Protein AF-A0A9D9Q3L5-F1 (afdb_monomer_lite)

Foldseek 3Di:
DADAPLLLVLLVVQAFPFPPDDDDPVCCVRNNPCNVVSVVVCDVVQQKDKDDQLVQQLPDDLVLLLVLQVVVVHDSDDPSSVSSVCCVPPPPCVSCVVSGTIGMHGDPNNVVSCVQCVVVVCCVVVVVPDDSVLLVVLQVVCVVVVHHDSVVSVVVVVVVVVVVVVVVVVVVD

Radius of gyration: 22.88 Å; chains: 1; bounding box: 65×31×61 Å

Structure (mmCIF, N/CA/C/O backbone):
data_AF-A0A9D9Q3L5-F1
#
_entry.id   AF-A0A9D9Q3L5-F1
#
loop_
_atom_site.group_PDB
_atom_site.id
_atom_site.type_symbol
_atom_site.label_atom_id
_atom_site.label_alt_id
_atom_site.label_comp_id
_atom_site.label_asym_id
_atom_site.label_entity_id
_atom_site.label_seq_id
_atom_site.pdbx_PDB_ins_code
_atom_site.Cartn_x
_atom_site.Cartn_y
_atom_site.Cartn_z
_atom_site.occupancy
_atom_site.B_iso_or_equiv
_atom_site.auth_seq_id
_atom_site.auth_comp_id
_atom_site.auth_asym_id
_atom_site.auth_atom_id
_atom_site.pdbx_PDB_model_num
ATOM 1 N N . MET A 1 1 ? -6.559 -1.670 -19.385 1.00 55.22 1 MET A N 1
ATOM 2 C CA . MET A 1 1 ? -5.290 -0.921 -19.512 1.00 55.22 1 MET A CA 1
ATOM 3 C C . MET A 1 1 ? -4.329 -1.487 -18.488 1.00 55.22 1 MET A C 1
ATOM 5 O O . MET A 1 1 ? -4.738 -1.605 -17.339 1.00 55.22 1 MET A O 1
ATOM 9 N N . ALA A 1 2 ? -3.129 -1.883 -18.910 1.00 76.31 2 ALA A N 1
ATOM 10 C CA . ALA A 1 2 ? -2.064 -2.282 -17.993 1.00 76.31 2 ALA A CA 1
ATOM 11 C C . ALA A 1 2 ? -1.502 -1.041 -17.284 1.00 76.31 2 ALA A C 1
ATOM 13 O O . ALA A 1 2 ? -1.496 0.049 -17.864 1.00 76.31 2 ALA A O 1
ATOM 14 N N . LEU A 1 3 ? -1.073 -1.199 -16.034 1.00 90.12 3 LEU A N 1
ATOM 15 C CA . LEU A 1 3 ? -0.424 -0.128 -15.285 1.00 90.12 3 LEU A CA 1
ATOM 16 C C . LEU A 1 3 ? 0.968 0.182 -15.841 1.00 90.12 3 LEU A C 1
ATOM 18 O O . LEU A 1 3 ? 1.687 -0.719 -16.274 1.00 90.12 3 LEU A O 1
ATOM 22 N N . SER A 1 4 ? 1.360 1.457 -15.789 1.00 90.69 4 SER A N 1
ATOM 23 C CA . SER A 1 4 ? 2.752 1.833 -16.047 1.00 90.69 4 SER A CA 1
ATOM 24 C C . SER A 1 4 ? 3.656 1.359 -14.902 1.00 90.69 4 SER A C 1
ATOM 26 O O . SER A 1 4 ? 3.187 1.147 -13.782 1.00 90.69 4 SER A O 1
ATOM 28 N N . LEU A 1 5 ? 4.966 1.237 -15.141 1.00 90.12 5 LEU A N 1
ATOM 29 C CA . LEU A 1 5 ? 5.927 0.911 -14.074 1.00 90.12 5 LEU A CA 1
ATOM 30 C C . LEU A 1 5 ? 5.847 1.899 -12.912 1.00 90.12 5 LEU A C 1
ATOM 32 O O . LEU A 1 5 ? 5.817 1.497 -11.753 1.00 90.12 5 LEU A O 1
ATOM 36 N N . ARG A 1 6 ? 5.705 3.187 -13.228 1.00 91.62 6 ARG A N 1
ATOM 37 C CA . ARG A 1 6 ? 5.517 4.248 -12.242 1.00 91.62 6 ARG A CA 1
ATOM 38 C C . ARG A 1 6 ? 4.289 4.018 -11.355 1.00 91.62 6 ARG A C 1
ATOM 40 O O . ARG A 1 6 ? 4.351 4.265 -10.154 1.00 91.62 6 ARG A O 1
ATOM 47 N N . ASP A 1 7 ? 3.197 3.512 -11.915 1.00 94.81 7 ASP A N 1
ATOM 48 C CA . ASP A 1 7 ? 1.996 3.189 -11.137 1.00 94.81 7 ASP A CA 1
ATOM 49 C C . ASP A 1 7 ? 2.231 2.027 -10.194 1.00 94.81 7 ASP A C 1
ATOM 51 O O . ASP A 1 7 ? 1.809 2.074 -9.043 1.00 94.81 7 ASP A O 1
ATOM 55 N N . VAL A 1 8 ? 2.935 1.001 -10.664 1.00 94.44 8 VAL A N 1
ATOM 56 C CA . VAL A 1 8 ? 3.268 -0.155 -9.832 1.00 94.44 8 VAL A CA 1
ATOM 57 C C . VAL A 1 8 ? 4.258 0.226 -8.736 1.00 94.44 8 VAL A C 1
ATOM 59 O O . VAL A 1 8 ? 4.140 -0.238 -7.607 1.00 94.44 8 VAL A O 1
ATOM 62 N N . TYR A 1 9 ? 5.169 1.157 -9.013 1.00 93.81 9 TYR A N 1
ATOM 63 C CA . TYR A 1 9 ? 6.032 1.747 -7.998 1.00 93.81 9 TYR A CA 1
ATOM 64 C C . TYR A 1 9 ? 5.247 2.504 -6.927 1.00 93.81 9 TYR A C 1
ATOM 66 O O . TYR A 1 9 ? 5.590 2.420 -5.750 1.00 93.81 9 TYR A O 1
ATOM 74 N N . LEU A 1 10 ? 4.218 3.258 -7.318 1.00 95.44 10 LEU A N 1
ATOM 75 C CA . LEU A 1 10 ? 3.327 3.919 -6.368 1.00 95.44 10 LEU A CA 1
ATOM 76 C C . LEU A 1 10 ? 2.506 2.897 -5.576 1.00 95.44 10 LEU A C 1
ATOM 78 O O . LEU A 1 10 ? 2.352 3.073 -4.369 1.00 95.44 10 LEU A O 1
ATOM 82 N N . LEU A 1 11 ? 2.038 1.822 -6.223 1.00 95.31 11 LEU A N 1
ATOM 83 C CA . LEU A 1 11 ? 1.329 0.727 -5.562 1.00 95.31 11 LEU A CA 1
ATOM 84 C C . LEU A 1 11 ? 2.180 0.069 -4.466 1.00 95.31 11 LEU A C 1
ATOM 86 O O . LEU A 1 11 ? 1.749 -0.024 -3.317 1.00 95.31 11 LEU A O 1
ATOM 90 N N . ASP A 1 12 ? 3.406 -0.332 -4.796 1.00 94.81 12 ASP A N 1
ATOM 91 C CA . ASP A 1 12 ? 4.345 -0.937 -3.844 1.00 94.81 12 ASP A CA 1
ATOM 92 C C . ASP A 1 12 ? 4.720 0.049 -2.721 1.00 94.81 12 ASP A C 1
ATOM 94 O O . ASP A 1 12 ? 4.672 -0.309 -1.545 1.00 94.81 12 ASP A O 1
ATOM 98 N N . LEU A 1 13 ? 4.996 1.320 -3.049 1.00 94.50 13 LEU A N 1
ATOM 99 C CA . LEU A 1 13 ? 5.406 2.324 -2.060 1.00 94.50 13 LEU A CA 1
ATOM 100 C C . LEU A 1 13 ? 4.310 2.655 -1.039 1.00 94.50 13 LEU A C 1
ATOM 102 O O . LEU A 1 13 ? 4.603 2.796 0.154 1.00 94.50 13 LEU A O 1
ATOM 106 N N . PHE A 1 14 ? 3.080 2.871 -1.514 1.00 95.88 14 PHE A N 1
ATOM 107 C CA . PHE A 1 14 ? 1.969 3.290 -0.660 1.00 95.88 14 PHE A CA 1
ATOM 108 C C . PHE A 1 14 ? 1.385 2.127 0.137 1.00 95.88 14 PHE A C 1
ATOM 110 O O . PHE A 1 14 ? 0.778 2.378 1.174 1.00 95.88 14 PHE A O 1
ATOM 117 N N . THR A 1 15 ? 1.606 0.874 -0.266 1.00 95.25 15 THR A N 1
ATOM 118 C CA . THR A 1 15 ? 1.154 -0.297 0.496 1.00 95.25 15 THR A CA 1
ATOM 119 C C . THR A 1 15 ? 1.627 -0.226 1.954 1.00 95.25 15 THR A C 1
ATOM 121 O O . THR A 1 15 ? 2.811 -0.082 2.257 1.00 95.25 15 THR A O 1
ATOM 124 N N . GLY A 1 16 ? 0.676 -0.273 2.891 1.00 94.12 16 GLY A N 1
ATOM 125 C CA . GLY A 1 16 ? 0.934 -0.169 4.328 1.00 94.12 16 GLY A CA 1
ATOM 126 C C . GLY A 1 16 ? 1.245 1.244 4.844 1.00 94.12 16 GLY A C 1
ATOM 127 O O . GLY A 1 16 ? 1.484 1.405 6.046 1.00 94.12 16 GLY A O 1
ATOM 128 N N . ARG A 1 17 ? 1.224 2.274 3.989 1.00 95.56 17 ARG A N 1
ATOM 129 C CA . ARG A 1 17 ? 1.336 3.688 4.383 1.00 95.56 17 ARG A CA 1
ATOM 130 C C . ARG A 1 17 ? -0.018 4.251 4.790 1.00 95.56 17 ARG A C 1
ATOM 132 O O . ARG A 1 17 ? -1.056 3.768 4.355 1.00 95.56 17 ARG A O 1
ATOM 139 N N . THR A 1 18 ? -0.006 5.270 5.636 1.00 94.06 18 THR A N 1
ATOM 140 C CA . THR A 1 18 ? -1.208 5.978 6.087 1.00 94.06 18 THR A CA 1
ATOM 141 C C . THR A 1 18 ? -1.744 6.920 5.007 1.00 94.06 18 THR A C 1
ATOM 143 O O . THR A 1 18 ? -1.023 7.291 4.082 1.00 94.06 18 THR A O 1
ATOM 146 N N . GLY A 1 19 ? -3.020 7.307 5.111 1.00 88.50 19 GLY A N 1
ATOM 147 C CA . GLY A 1 19 ? -3.676 8.195 4.138 1.00 88.50 19 GLY A CA 1
ATOM 148 C C . GLY A 1 19 ? -3.018 9.573 3.971 1.00 88.50 19 GLY A C 1
ATOM 149 O O . GLY A 1 19 ? -3.114 10.166 2.902 1.00 88.50 19 GLY A O 1
ATOM 150 N N . ASP A 1 20 ? -2.321 10.052 5.000 1.00 90.06 20 ASP A N 1
ATOM 151 C CA . ASP A 1 20 ? -1.580 11.318 5.042 1.00 90.06 20 ASP A CA 1
ATOM 152 C C . ASP A 1 20 ? -0.120 11.202 4.566 1.00 90.06 20 ASP A C 1
ATOM 154 O O . ASP A 1 20 ? 0.621 12.188 4.582 1.00 90.06 20 ASP A O 1
ATOM 158 N N . TYR A 1 21 ? 0.314 10.014 4.133 1.00 93.88 21 TYR A N 1
ATOM 159 C CA . TYR A 1 21 ? 1.668 9.807 3.635 1.00 93.88 21 TYR A CA 1
ATOM 160 C C . TYR A 1 21 ? 1.972 10.692 2.418 1.00 93.88 21 TYR A C 1
ATOM 162 O O . TYR A 1 21 ? 1.179 10.809 1.482 1.00 93.88 21 TYR A O 1
ATOM 170 N N . THR A 1 22 ? 3.168 11.280 2.416 1.00 93.75 22 THR A N 1
ATOM 171 C CA . THR A 1 22 ? 3.678 12.117 1.327 1.00 93.75 22 THR A CA 1
ATOM 172 C C . THR A 1 22 ? 5.049 11.635 0.870 1.00 93.75 22 THR A C 1
ATOM 174 O O . THR A 1 22 ? 5.852 11.127 1.655 1.00 93.75 22 THR A O 1
ATOM 177 N N . ILE A 1 23 ? 5.310 11.785 -0.428 1.00 92.62 23 ILE A N 1
ATOM 178 C CA . ILE A 1 23 ? 6.621 11.513 -1.018 1.00 92.62 23 ILE A CA 1
ATOM 179 C C . ILE A 1 23 ? 7.492 12.763 -0.865 1.00 92.62 23 ILE A C 1
ATOM 181 O O . ILE A 1 23 ? 7.047 13.867 -1.175 1.00 92.62 23 ILE A O 1
ATOM 185 N N . TRP A 1 24 ? 8.736 12.577 -0.419 1.00 91.44 24 TRP A N 1
ATOM 186 C CA . TRP A 1 24 ? 9.748 13.635 -0.376 1.00 91.44 24 TRP A CA 1
ATOM 187 C C . TRP A 1 24 ? 10.086 14.143 -1.782 1.00 91.44 24 TRP A C 1
ATOM 189 O O . TRP A 1 24 ? 10.257 13.337 -2.695 1.00 91.44 24 TRP A O 1
ATOM 199 N N . GLU A 1 25 ? 10.269 15.457 -1.935 1.00 90.44 25 GLU A N 1
ATOM 200 C CA . GLU A 1 25 ? 10.535 16.102 -3.235 1.00 90.44 25 GLU A CA 1
ATOM 201 C C . GLU A 1 25 ? 11.735 15.504 -3.980 1.00 90.44 25 GLU A C 1
ATOM 203 O O . GLU A 1 25 ? 11.718 15.397 -5.204 1.00 90.44 25 GLU A O 1
ATOM 208 N N . SER A 1 26 ? 12.742 15.023 -3.243 1.00 88.56 26 SER A N 1
ATOM 209 C CA . SER A 1 26 ? 13.926 14.352 -3.790 1.00 88.56 26 SER A CA 1
ATOM 210 C C . SER A 1 26 ? 13.634 13.063 -4.565 1.00 88.56 26 SER A C 1
ATOM 212 O O . SER A 1 26 ? 14.551 12.523 -5.166 1.00 88.56 26 SER A O 1
ATOM 214 N N . HIS A 1 27 ? 12.404 12.544 -4.518 1.00 87.44 27 HIS A N 1
ATOM 215 C CA . HIS A 1 27 ? 11.985 11.342 -5.242 1.00 87.44 27 HIS A CA 1
ATOM 216 C C . HIS A 1 27 ? 10.935 11.634 -6.331 1.00 87.44 27 HIS A C 1
ATOM 218 O O . HIS A 1 27 ? 10.297 10.711 -6.846 1.00 87.44 27 HIS A O 1
ATOM 224 N N . TYR A 1 28 ? 10.689 12.904 -6.670 1.00 90.38 28 TYR A N 1
ATOM 225 C CA . TYR A 1 28 ? 9.737 13.263 -7.729 1.00 90.38 28 TYR A CA 1
ATOM 226 C C . TYR A 1 28 ? 10.216 12.876 -9.128 1.00 90.38 28 TYR A C 1
ATOM 228 O O . TYR A 1 28 ? 9.387 12.655 -9.999 1.00 90.38 28 TYR A O 1
ATOM 236 N N . ASP A 1 29 ? 11.515 12.736 -9.358 1.00 85.31 29 ASP A N 1
ATOM 237 C CA . ASP A 1 29 ? 12.064 12.164 -10.592 1.00 85.31 29 ASP A CA 1
ATOM 238 C C . ASP A 1 29 ? 11.577 10.723 -10.828 1.00 85.31 29 ASP A C 1
ATOM 240 O O . ASP A 1 29 ? 11.314 10.315 -11.956 1.00 85.31 29 ASP A O 1
ATOM 244 N N . ILE A 1 30 ? 11.396 9.977 -9.740 1.00 83.44 30 ILE A N 1
ATOM 245 C CA . ILE A 1 30 ? 11.013 8.569 -9.742 1.00 83.44 30 ILE A CA 1
ATOM 246 C C . ILE A 1 30 ? 9.491 8.390 -9.758 1.00 83.44 30 ILE A C 1
ATOM 248 O O . ILE A 1 30 ? 8.951 7.544 -10.470 1.00 83.44 30 ILE A O 1
ATOM 252 N N . TYR A 1 31 ? 8.789 9.124 -8.897 1.00 88.56 31 TYR A N 1
ATOM 253 C CA . TYR A 1 31 ? 7.355 8.932 -8.663 1.00 88.56 31 TYR A CA 1
ATOM 254 C C . TYR A 1 31 ? 6.486 9.987 -9.336 1.00 88.56 31 TYR A C 1
ATOM 256 O O . TYR A 1 31 ? 5.263 9.855 -9.279 1.00 88.56 31 TYR A O 1
ATOM 264 N N . GLY A 1 32 ? 7.106 10.982 -9.977 1.00 90.38 32 GLY A N 1
ATOM 265 C CA . GLY A 1 32 ? 6.523 12.175 -10.592 1.00 90.38 32 GLY A CA 1
ATOM 266 C C . GLY A 1 32 ? 5.850 13.131 -9.609 1.00 90.38 32 GLY A C 1
ATOM 267 O O . GLY A 1 32 ? 5.386 12.754 -8.532 1.00 90.38 32 GLY A O 1
ATOM 268 N N . THR A 1 33 ? 5.781 14.399 -10.000 1.00 92.75 33 THR A N 1
ATOM 269 C CA . THR A 1 33 ? 5.180 15.477 -9.200 1.00 92.75 33 THR A CA 1
ATOM 270 C C . THR A 1 33 ? 3.663 15.317 -9.044 1.00 92.75 33 THR A C 1
ATOM 272 O O . THR A 1 33 ? 3.103 15.709 -8.024 1.00 92.75 33 THR A O 1
ATOM 275 N N . ASP A 1 34 ? 3.009 14.663 -10.005 1.00 94.38 34 ASP A N 1
ATOM 276 C CA . ASP A 1 34 ? 1.580 14.322 -10.043 1.00 94.38 34 ASP A CA 1
ATOM 277 C C . ASP A 1 34 ? 1.223 13.045 -9.248 1.00 94.38 34 ASP A C 1
ATOM 279 O O . ASP A 1 34 ? 0.123 12.506 -9.380 1.00 94.38 34 ASP A O 1
ATOM 283 N N . TYR A 1 35 ? 2.117 12.534 -8.386 1.00 94.94 35 TYR A N 1
ATOM 284 C CA . TYR A 1 35 ? 1.890 11.265 -7.675 1.00 94.94 35 TYR A CA 1
ATOM 285 C C . TYR A 1 35 ? 0.573 11.223 -6.890 1.00 94.94 35 TYR A C 1
ATOM 287 O O . TYR A 1 35 ? -0.050 10.168 -6.811 1.00 94.94 35 TYR A O 1
ATOM 295 N N . LYS A 1 36 ? 0.122 12.348 -6.318 1.00 94.88 36 LYS A N 1
ATOM 296 C CA . LYS A 1 36 ? -1.131 12.409 -5.546 1.00 94.88 36 LYS A CA 1
ATOM 297 C C . LYS A 1 36 ? -2.345 12.107 -6.418 1.00 94.88 36 LYS A C 1
ATOM 299 O O . LYS A 1 36 ? -3.193 11.301 -6.043 1.00 94.88 36 LYS A O 1
ATOM 304 N N . GLU A 1 37 ? -2.399 12.720 -7.597 1.00 95.44 37 GLU A N 1
ATOM 305 C CA . GLU A 1 37 ? -3.452 12.493 -8.589 1.00 95.44 37 GLU A CA 1
ATOM 306 C C . GLU A 1 37 ? -3.427 11.038 -9.050 1.00 95.44 37 GLU A C 1
ATOM 308 O O . GLU A 1 37 ? -4.472 10.395 -9.183 1.00 95.44 37 GLU A O 1
ATOM 313 N N . ARG A 1 38 ? -2.222 10.481 -9.210 1.00 95.50 38 ARG A N 1
ATOM 314 C CA . ARG A 1 38 ? -2.055 9.095 -9.630 1.00 95.50 38 ARG A CA 1
ATOM 315 C C . ARG A 1 38 ? -2.449 8.081 -8.558 1.00 95.50 38 ARG A C 1
ATOM 317 O O . ARG A 1 38 ? -3.139 7.117 -8.875 1.00 95.50 38 ARG A O 1
ATOM 324 N N . VAL A 1 39 ? -2.105 8.316 -7.294 1.00 96.12 39 VAL A N 1
ATOM 325 C CA . VAL A 1 39 ? -2.556 7.494 -6.157 1.00 96.12 39 VAL A CA 1
ATOM 326 C C . VAL A 1 39 ? -4.077 7.548 -6.022 1.00 96.12 39 VAL A C 1
ATOM 328 O O . VAL A 1 39 ? -4.712 6.504 -5.870 1.00 96.12 39 VAL A O 1
ATOM 331 N N . GLN A 1 40 ? -4.684 8.731 -6.171 1.00 95.44 40 GLN A N 1
ATOM 332 C CA . GLN A 1 40 ? -6.141 8.859 -6.176 1.00 95.44 40 GLN A CA 1
ATOM 333 C C . GLN A 1 40 ? -6.772 8.094 -7.346 1.00 95.44 40 GLN A C 1
ATOM 335 O O . GLN A 1 40 ? -7.797 7.433 -7.176 1.00 95.44 40 GLN A O 1
ATOM 340 N N . TRP A 1 41 ? -6.155 8.136 -8.530 1.00 96.12 41 TRP A N 1
ATOM 341 C CA . TRP A 1 41 ? -6.601 7.350 -9.677 1.00 96.12 41 TRP A CA 1
ATOM 342 C C . TRP A 1 41 ? -6.522 5.842 -9.396 1.00 96.12 41 TRP A C 1
ATOM 344 O O . TRP A 1 41 ? -7.474 5.125 -9.703 1.00 96.12 41 TRP A O 1
ATOM 354 N N . LEU A 1 42 ? -5.446 5.354 -8.766 1.00 96.56 42 LEU A N 1
ATOM 355 C CA . LEU A 1 42 ? -5.289 3.941 -8.390 1.00 96.56 42 LEU A CA 1
ATOM 356 C C . LEU A 1 42 ? -6.360 3.481 -7.388 1.00 96.56 42 LEU A C 1
ATOM 358 O O . LEU A 1 42 ? -6.913 2.391 -7.547 1.00 96.56 42 LEU A O 1
ATOM 362 N N . LEU A 1 43 ? -6.697 4.329 -6.413 1.00 95.75 43 LEU A N 1
ATOM 363 C CA . LEU A 1 43 ? -7.825 4.143 -5.492 1.00 95.75 43 LEU A CA 1
ATOM 364 C C . LEU A 1 43 ? -9.153 4.039 -6.252 1.00 95.75 43 LEU A C 1
ATOM 366 O O . LEU A 1 43 ? -9.858 3.038 -6.153 1.00 95.75 43 LEU A O 1
ATOM 370 N N . ASN A 1 44 ? -9.464 5.043 -7.074 1.00 96.12 44 ASN A N 1
ATOM 371 C CA . ASN A 1 44 ? -10.733 5.126 -7.803 1.00 96.12 44 ASN A CA 1
ATOM 372 C C . ASN A 1 44 ? -10.918 3.983 -8.816 1.00 96.12 44 ASN A C 1
ATOM 374 O O . ASN A 1 44 ? -12.046 3.623 -9.140 1.00 96.12 44 ASN A O 1
ATOM 378 N N . ASN A 1 45 ? -9.821 3.407 -9.317 1.00 96.38 45 ASN A N 1
ATOM 379 C CA . ASN A 1 45 ? -9.834 2.303 -10.282 1.00 96.38 45 ASN A CA 1
ATOM 380 C C . ASN A 1 45 ? -9.649 0.918 -9.635 1.00 96.38 45 ASN A C 1
ATOM 382 O O . ASN A 1 45 ? -9.427 -0.074 -10.345 1.00 96.38 45 ASN A O 1
ATOM 386 N N . GLY A 1 46 ? -9.746 0.845 -8.304 1.00 96.44 46 GLY A N 1
ATOM 387 C CA . GLY A 1 46 ? -9.783 -0.402 -7.546 1.00 96.44 46 GLY A CA 1
ATOM 388 C C . GLY A 1 46 ? -8.464 -1.167 -7.529 1.00 96.44 46 GLY A C 1
ATOM 389 O O . GLY A 1 46 ? -8.495 -2.387 -7.408 1.00 96.44 46 GLY A O 1
ATOM 390 N N . TYR A 1 47 ? -7.324 -0.491 -7.689 1.00 97.00 47 TYR A N 1
ATOM 391 C CA . TYR A 1 47 ? -6.000 -1.083 -7.450 1.00 97.00 47 TYR A CA 1
ATOM 392 C C . TYR A 1 47 ? -5.577 -0.941 -5.981 1.00 97.00 47 TYR A C 1
ATOM 394 O O . TYR A 1 47 ? -4.879 -1.801 -5.450 1.00 97.00 47 TYR A O 1
ATOM 402 N N . PHE A 1 48 ? -6.060 0.112 -5.317 1.00 94.00 48 PHE A N 1
ATOM 403 C CA . PHE A 1 48 ? -5.949 0.312 -3.876 1.00 94.00 48 PHE A CA 1
ATOM 404 C C . PHE A 1 48 ? -7.309 0.277 -3.189 1.00 94.00 48 PHE A C 1
ATOM 406 O O . PHE A 1 48 ? -8.335 0.621 -3.771 1.00 94.00 48 PHE A O 1
ATOM 413 N N . THR A 1 49 ? -7.275 -0.054 -1.907 1.00 95.94 49 THR A N 1
ATOM 414 C CA . THR A 1 49 ? -8.319 0.253 -0.935 1.00 95.94 49 THR A CA 1
ATOM 415 C C . THR A 1 49 ? -7.669 0.742 0.356 1.00 95.94 49 THR A C 1
ATOM 417 O O . THR A 1 49 ? -6.461 0.597 0.550 1.00 95.94 49 THR A O 1
ATOM 420 N N . PHE A 1 50 ? -8.462 1.314 1.254 1.00 95.38 50 PHE A N 1
ATOM 421 C CA . PHE A 1 50 ? -8.053 1.429 2.646 1.00 95.38 50 PHE A CA 1
ATOM 422 C C . PHE A 1 50 ? -8.414 0.148 3.383 1.00 95.38 50 PHE A C 1
ATOM 424 O O . PHE A 1 50 ? -9.383 -0.538 3.047 1.00 95.38 50 PHE A O 1
ATOM 431 N N . GLU A 1 51 ? -7.618 -0.164 4.391 1.00 94.62 51 GLU A N 1
ATOM 432 C CA 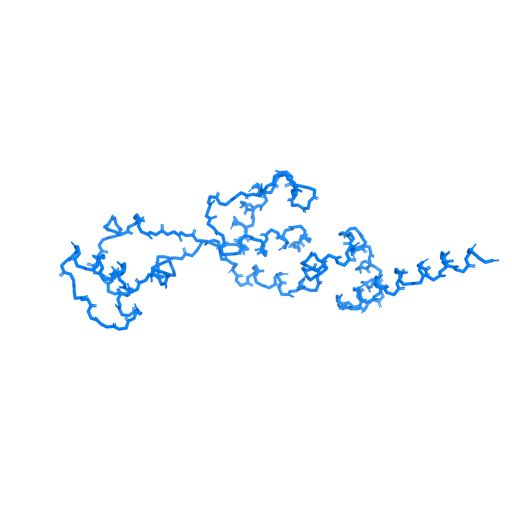. GLU A 1 51 ? -7.970 -1.181 5.368 1.00 94.62 51 GLU A CA 1
ATOM 433 C C . GLU A 1 51 ? -9.281 -0.847 6.080 1.00 94.62 51 GLU A C 1
ATOM 435 O O . GLU A 1 51 ? -9.668 0.315 6.210 1.00 94.62 51 GLU A O 1
ATOM 440 N N . ASN A 1 52 ? -9.949 -1.878 6.581 1.00 94.06 52 ASN A N 1
ATOM 441 C CA . ASN A 1 52 ? -11.159 -1.720 7.378 1.00 94.06 52 ASN A CA 1
ATOM 442 C C . ASN A 1 52 ? -10.852 -1.558 8.881 1.00 94.06 52 ASN A C 1
ATOM 444 O O . ASN A 1 52 ? -9.717 -1.711 9.341 1.00 94.06 52 ASN A O 1
ATOM 448 N N . ASP A 1 53 ? -11.890 -1.270 9.670 1.00 95.25 53 ASP A N 1
ATOM 449 C CA . ASP A 1 53 ? -11.792 -1.101 11.125 1.00 95.25 53 ASP A CA 1
ATOM 450 C C . ASP A 1 53 ? -11.149 -2.313 11.811 1.00 95.25 53 ASP A C 1
ATOM 452 O O . ASP A 1 53 ? -10.329 -2.144 12.710 1.00 95.25 53 ASP A O 1
ATOM 456 N N . MET A 1 54 ? -11.472 -3.535 11.373 1.00 95.12 54 MET A N 1
ATOM 457 C CA . MET A 1 54 ? -10.913 -4.761 11.943 1.00 95.12 54 MET A CA 1
ATOM 458 C C . MET A 1 54 ? -9.408 -4.846 11.725 1.00 95.12 54 MET A C 1
ATOM 460 O O . MET A 1 54 ? -8.662 -5.101 12.668 1.00 95.12 54 MET A O 1
ATOM 464 N N . GLU A 1 55 ? -8.954 -4.596 10.503 1.00 95.25 55 GLU A N 1
ATOM 465 C CA . GLU A 1 55 ? -7.536 -4.576 10.146 1.00 95.25 55 GLU A CA 1
ATOM 466 C C . GLU A 1 55 ? -6.785 -3.480 10.916 1.00 95.25 55 GLU A C 1
ATOM 468 O O . GLU A 1 55 ? -5.704 -3.729 11.456 1.00 95.25 55 GLU A O 1
ATOM 473 N N . SER A 1 56 ? -7.392 -2.298 11.059 1.00 95.94 56 SER A N 1
ATOM 474 C CA . SER A 1 56 ? -6.814 -1.202 11.838 1.00 95.94 56 SER A CA 1
ATOM 475 C C . SER A 1 56 ? -6.710 -1.534 13.327 1.00 95.94 56 SER A C 1
ATOM 477 O O . SER A 1 56 ? -5.646 -1.367 13.925 1.00 95.94 56 SER A O 1
ATOM 479 N N . LEU A 1 57 ? -7.776 -2.059 13.933 1.00 96.75 57 LEU A N 1
ATOM 480 C CA . LEU A 1 57 ? -7.782 -2.486 15.335 1.00 96.75 57 LEU A CA 1
ATOM 481 C C . LEU A 1 57 ? -6.790 -3.631 15.582 1.00 96.75 57 LEU A C 1
ATOM 483 O O . LEU A 1 57 ? -6.122 -3.667 16.614 1.00 96.75 57 LEU A O 1
ATOM 487 N N . MET A 1 58 ? -6.620 -4.541 14.620 1.00 96.25 58 MET A N 1
ATOM 488 C CA . MET A 1 58 ? -5.650 -5.635 14.708 1.00 96.25 58 MET A CA 1
ATOM 489 C C . MET A 1 58 ? -4.192 -5.167 14.782 1.00 96.25 58 MET A C 1
ATOM 491 O O . MET A 1 58 ? -3.336 -5.965 15.175 1.00 96.25 58 MET A O 1
ATOM 495 N N . ARG A 1 59 ? -3.876 -3.902 14.485 1.00 94.12 59 ARG A N 1
ATOM 496 C CA . ARG A 1 59 ? -2.537 -3.333 14.720 1.00 94.12 59 ARG A CA 1
ATOM 497 C C . ARG A 1 59 ? -2.324 -2.772 16.113 1.00 94.12 59 ARG A C 1
ATOM 499 O O . ARG A 1 59 ? -1.176 -2.712 16.544 1.00 94.12 59 ARG A O 1
ATOM 506 N N . LEU A 1 60 ? -3.389 -2.407 16.819 1.00 95.31 60 LEU A N 1
ATOM 507 C CA . LEU A 1 60 ? -3.275 -1.911 18.185 1.00 95.31 60 LEU A CA 1
ATOM 508 C C . LEU A 1 60 ? -2.668 -2.985 19.089 1.00 95.31 60 LEU A C 1
ATOM 510 O O . LEU A 1 60 ? -2.834 -4.190 18.877 1.00 95.31 60 LEU A O 1
ATOM 514 N N . THR A 1 61 ? -1.937 -2.567 20.106 1.00 95.44 61 THR A N 1
ATOM 515 C CA . THR A 1 61 ? -1.444 -3.455 21.155 1.00 95.44 61 THR A CA 1
ATOM 516 C C . THR A 1 61 ? -2.615 -4.044 21.946 1.00 95.44 61 THR A C 1
ATOM 518 O O . THR A 1 61 ? -3.703 -3.473 22.020 1.00 95.44 61 THR A O 1
ATOM 521 N N . ASN A 1 62 ? -2.396 -5.189 22.603 1.00 95.75 62 ASN A N 1
ATOM 522 C CA . ASN A 1 62 ? -3.420 -5.765 23.484 1.00 95.75 62 ASN A CA 1
ATOM 523 C C . ASN A 1 62 ? -3.850 -4.778 24.579 1.00 95.75 62 ASN A C 1
ATOM 525 O O . ASN A 1 62 ? -5.015 -4.774 24.962 1.00 95.75 62 ASN A O 1
ATOM 529 N N . LYS A 1 63 ? -2.932 -3.932 25.062 1.00 96.12 63 LYS A N 1
ATOM 530 C CA . LYS A 1 63 ? -3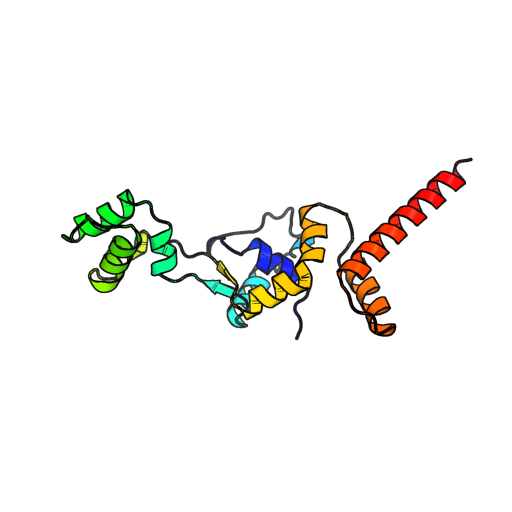.233 -2.919 26.074 1.00 96.12 63 LYS A CA 1
ATOM 531 C C . LYS A 1 63 ? -4.205 -1.869 25.540 1.00 96.12 63 LYS A C 1
ATOM 533 O O . LYS A 1 63 ? -5.234 -1.664 26.166 1.00 96.12 63 LYS A O 1
ATOM 538 N N . GLU A 1 64 ? -3.939 -1.295 24.368 1.00 97.19 64 GLU A N 1
ATOM 539 C CA . GLU A 1 64 ? -4.828 -0.307 23.735 1.00 97.19 64 GLU A CA 1
ATOM 540 C C . GLU A 1 64 ? -6.230 -0.880 23.482 1.00 97.19 64 GLU A C 1
ATOM 542 O O . GLU A 1 64 ? -7.231 -0.244 23.803 1.00 97.19 64 GLU A O 1
ATOM 547 N N . LEU A 1 65 ? -6.321 -2.124 22.997 1.00 97.69 65 LEU A N 1
ATOM 548 C CA . LEU A 1 65 ? -7.609 -2.804 22.808 1.00 97.69 65 LEU A CA 1
ATOM 549 C C . LEU A 1 65 ? -8.362 -2.991 24.132 1.00 97.69 65 LEU A C 1
ATOM 551 O O . LEU A 1 65 ? -9.571 -2.773 24.210 1.00 97.69 65 LEU A O 1
ATOM 555 N N . GLN A 1 66 ? -7.658 -3.390 25.191 1.00 97.00 66 GLN A N 1
ATOM 556 C CA . GLN A 1 66 ? -8.252 -3.516 26.519 1.00 97.00 66 GLN A CA 1
ATOM 557 C C . GLN A 1 66 ? -8.653 -2.160 27.104 1.00 97.00 66 GLN A C 1
ATOM 559 O O . GLN A 1 66 ? -9.652 -2.100 27.813 1.00 97.00 66 GLN A O 1
ATOM 564 N N . ASP A 1 67 ? -7.911 -1.091 26.828 1.00 97.06 67 ASP A N 1
ATOM 565 C CA . ASP A 1 67 ? -8.237 0.259 27.285 1.00 97.06 67 ASP A CA 1
ATOM 566 C C . ASP A 1 67 ? -9.551 0.738 26.642 1.00 97.06 67 ASP A C 1
ATOM 568 O O . ASP A 1 67 ? -10.449 1.170 27.367 1.00 97.06 67 ASP A O 1
ATOM 572 N N . ILE A 1 68 ? -9.728 0.534 25.327 1.00 97.06 68 ILE A N 1
ATOM 573 C CA . ILE A 1 68 ? -10.993 0.799 24.611 1.00 97.06 68 ILE A CA 1
ATOM 574 C C . ILE A 1 68 ? -12.148 0.001 25.236 1.00 97.06 68 ILE A C 1
ATOM 576 O O . ILE A 1 68 ? -13.215 0.548 25.523 1.00 97.06 68 ILE A O 1
ATOM 580 N N . LEU A 1 69 ? -11.940 -1.296 25.488 1.00 97.69 69 LEU A N 1
ATOM 581 C CA . LEU A 1 69 ? -12.954 -2.158 26.103 1.00 97.69 69 LEU A CA 1
ATOM 582 C C . LEU A 1 69 ? -13.305 -1.708 27.531 1.00 97.69 69 LEU A C 1
ATOM 584 O O . LEU A 1 69 ? -14.487 -1.656 27.867 1.00 97.69 69 LEU A O 1
ATOM 588 N N . ARG A 1 70 ? -12.313 -1.346 28.361 1.00 97.38 70 ARG A N 1
ATOM 589 C CA . ARG A 1 70 ? -12.531 -0.852 29.736 1.00 97.38 70 ARG A CA 1
ATOM 590 C C . ARG A 1 70 ? -13.302 0.460 29.747 1.00 97.38 70 ARG A C 1
ATOM 592 O O . ARG A 1 70 ? -14.250 0.573 30.518 1.00 97.38 70 ARG A O 1
ATOM 599 N N . ALA A 1 71 ? -12.941 1.402 28.876 1.00 96.50 71 ALA A N 1
ATOM 600 C CA . ALA A 1 71 ? -13.631 2.686 28.749 1.00 96.50 71 ALA A CA 1
ATOM 601 C C . ALA A 1 71 ? -15.119 2.531 28.383 1.00 96.50 71 ALA A C 1
ATOM 603 O O . ALA A 1 71 ? -15.932 3.379 28.730 1.00 96.50 71 ALA A O 1
ATOM 604 N N . ASN A 1 72 ? -15.482 1.418 27.739 1.00 96.50 72 ASN A N 1
ATOM 605 C CA . ASN A 1 72 ? -16.848 1.095 27.328 1.00 96.50 72 ASN A CA 1
ATOM 606 C C . ASN A 1 72 ? -17.500 -0.010 28.186 1.00 96.50 72 ASN A C 1
ATOM 608 O O . ASN A 1 72 ? -18.467 -0.644 27.757 1.00 96.50 72 ASN A O 1
ATOM 612 N N . PHE A 1 73 ? -16.963 -0.272 29.386 1.00 96.00 73 PHE A N 1
ATOM 613 C CA . PHE A 1 73 ? -17.468 -1.267 30.343 1.00 96.00 73 PHE A CA 1
ATOM 614 C C . PHE A 1 73 ? -17.633 -2.682 29.752 1.00 96.00 73 PHE A C 1
ATOM 616 O O . PHE A 1 73 ? -18.544 -3.430 30.111 1.00 96.00 73 PHE A O 1
ATOM 623 N N . LYS A 1 74 ? -16.749 -3.071 28.826 1.00 96.81 74 LYS A N 1
ATOM 624 C CA . LYS A 1 74 ? -16.726 -4.399 28.200 1.00 96.81 74 LYS A CA 1
ATOM 625 C C . LYS A 1 74 ? -15.647 -5.293 28.812 1.00 96.81 74 LYS A C 1
ATOM 627 O O . LYS A 1 74 ? -14.640 -4.837 29.349 1.00 96.81 74 LYS A O 1
ATOM 632 N N . LYS A 1 75 ? -15.841 -6.611 28.690 1.00 95.31 75 LYS A N 1
ATOM 633 C CA . LYS A 1 75 ? -14.874 -7.632 29.132 1.00 95.31 75 LYS A CA 1
ATOM 634 C C . LYS A 1 75 ? -13.535 -7.459 28.404 1.00 95.31 75 LYS A C 1
ATOM 636 O O . LYS A 1 75 ? -13.525 -7.269 27.191 1.00 95.31 75 LYS A O 1
ATOM 641 N N . VAL A 1 76 ? -12.417 -7.614 29.119 1.00 95.81 76 VAL A N 1
ATOM 642 C CA . VAL A 1 76 ? -11.047 -7.359 28.605 1.00 95.81 76 VAL A CA 1
ATOM 643 C C . VAL A 1 76 ? -10.181 -8.608 28.437 1.00 95.81 76 VAL A C 1
ATOM 645 O O . VAL A 1 76 ? -9.047 -8.530 27.976 1.00 95.81 76 VAL A O 1
ATOM 648 N N . SER A 1 77 ? -10.703 -9.773 28.813 1.00 93.12 77 SER A N 1
ATOM 649 C CA . SER A 1 77 ? -10.019 -11.054 28.637 1.00 93.12 77 SER A CA 1
ATOM 650 C C . SER A 1 77 ? -10.250 -11.626 27.234 1.00 93.12 77 SER A C 1
ATOM 652 O O . SER A 1 77 ? -11.317 -11.411 26.643 1.00 93.12 77 SER A O 1
ATOM 654 N N . GLY A 1 78 ? -9.317 -12.454 26.773 1.00 93.69 78 GLY A N 1
ATOM 655 C CA . GLY A 1 78 ? -9.397 -13.185 25.507 1.00 93.69 78 GLY A CA 1
ATOM 656 C C . GLY A 1 78 ? -8.135 -13.008 24.673 1.00 93.69 78 GLY A C 1
ATOM 657 O O . GLY A 1 78 ? -7.244 -12.237 25.038 1.00 93.69 78 GLY A O 1
ATOM 658 N N . ILE A 1 79 ? -8.065 -13.723 23.552 1.00 95.75 79 ILE A N 1
ATOM 659 C CA . ILE A 1 79 ? -7.013 -13.503 22.556 1.00 95.75 79 ILE A CA 1
ATOM 660 C C . ILE A 1 79 ? -7.293 -12.213 21.774 1.00 95.75 79 ILE A C 1
ATOM 662 O O . ILE A 1 79 ? -8.424 -11.732 21.736 1.00 95.75 79 ILE A O 1
ATOM 666 N N . LYS A 1 80 ? -6.272 -11.655 21.114 1.00 96.44 80 LYS A N 1
ATOM 667 C CA . LYS A 1 80 ? -6.365 -10.367 20.401 1.00 96.44 80 LYS A CA 1
ATOM 668 C C . LYS A 1 80 ? -7.562 -10.284 19.447 1.00 96.44 80 LYS A C 1
ATOM 670 O O . LYS A 1 80 ? -8.282 -9.291 19.458 1.00 96.44 80 LYS A O 1
ATOM 675 N N . LYS A 1 81 ? -7.801 -11.348 18.674 1.00 96.38 81 LYS A N 1
ATOM 676 C CA . LYS A 1 81 ? -8.922 -11.434 17.728 1.00 96.38 81 LYS A CA 1
ATOM 677 C C . LYS A 1 81 ? -10.277 -11.269 18.425 1.00 96.38 81 LYS A C 1
ATOM 679 O O . LYS A 1 81 ? -11.118 -10.529 17.930 1.00 96.38 81 LYS A O 1
ATOM 684 N N . ASP A 1 82 ? -10.454 -11.880 19.595 1.00 96.69 82 ASP A N 1
ATOM 685 C CA . ASP A 1 82 ? -11.690 -11.768 20.378 1.00 96.69 82 ASP A CA 1
ATOM 686 C C . ASP A 1 82 ? -11.889 -10.352 20.922 1.00 96.69 82 ASP A C 1
ATOM 688 O O . ASP A 1 82 ? -13.018 -9.874 21.005 1.00 96.69 82 ASP A O 1
ATOM 692 N N . LEU A 1 83 ? -10.798 -9.682 21.316 1.00 97.81 83 LEU A N 1
ATOM 693 C CA . LEU A 1 83 ? -10.852 -8.296 21.783 1.00 97.81 83 LEU A CA 1
ATOM 694 C C . LEU A 1 83 ? -11.298 -7.366 20.651 1.00 97.81 83 LEU A C 1
ATOM 696 O O . LEU A 1 83 ? -12.217 -6.579 20.851 1.00 97.81 83 LEU A O 1
ATOM 700 N N . VAL A 1 84 ? -10.692 -7.500 19.467 1.00 97.69 84 VAL A N 1
ATOM 701 C CA . VAL A 1 84 ? -11.058 -6.716 18.276 1.00 97.69 84 VAL A CA 1
ATOM 702 C C . VAL A 1 84 ? -12.509 -6.963 17.881 1.00 97.69 84 VAL A C 1
ATOM 704 O O . VAL A 1 84 ? -13.266 -6.007 17.732 1.00 97.69 84 VAL A O 1
ATOM 707 N N . GLN A 1 85 ? -12.921 -8.229 17.778 1.00 97.12 85 GLN A N 1
ATOM 708 C CA . GLN A 1 85 ? -14.296 -8.577 17.421 1.00 97.12 85 GLN A CA 1
ATOM 709 C C . GLN A 1 85 ? -15.295 -7.988 18.424 1.00 97.12 85 GLN A C 1
ATOM 711 O O . GLN A 1 85 ? -16.304 -7.409 18.042 1.00 97.12 85 GLN A O 1
ATOM 716 N N . ARG A 1 86 ? -14.977 -8.042 19.724 1.00 97.38 86 ARG A N 1
ATOM 717 C CA . ARG A 1 86 ? -15.828 -7.468 20.772 1.00 97.38 86 ARG A CA 1
ATOM 718 C C . ARG A 1 86 ? -15.979 -5.955 20.646 1.00 97.38 86 ARG A C 1
ATOM 720 O O . ARG A 1 86 ? -17.066 -5.464 20.944 1.00 97.38 86 ARG A O 1
ATOM 727 N N . ILE A 1 87 ? -14.921 -5.242 20.253 1.00 97.81 87 ILE A N 1
ATOM 728 C CA . ILE A 1 87 ? -14.985 -3.799 19.992 1.00 97.81 87 ILE A CA 1
ATOM 729 C C . ILE A 1 87 ? -15.948 -3.539 18.832 1.00 97.81 87 ILE A C 1
ATOM 731 O O . ILE A 1 87 ? -16.897 -2.786 19.013 1.00 97.81 87 ILE A O 1
ATOM 735 N N . ILE A 1 88 ? -15.760 -4.223 17.701 1.00 97.06 88 ILE A N 1
ATOM 736 C CA . ILE A 1 88 ? -16.586 -4.041 16.496 1.00 97.06 88 ILE A CA 1
ATOM 737 C C . ILE A 1 88 ? -18.064 -4.348 16.766 1.00 97.06 88 ILE A C 1
ATOM 739 O O . ILE A 1 88 ? -18.933 -3.588 16.355 1.00 97.06 88 ILE A O 1
ATOM 743 N N . ASP A 1 89 ? -18.353 -5.436 17.481 1.00 96.88 89 ASP A N 1
ATOM 744 C CA . ASP A 1 89 ? -19.729 -5.911 17.655 1.00 96.88 89 ASP A CA 1
ATOM 745 C C . ASP A 1 89 ? -20.514 -5.136 18.722 1.00 96.88 89 ASP A C 1
ATOM 747 O O . ASP A 1 89 ? -21.742 -5.107 18.688 1.00 96.88 89 ASP A O 1
ATOM 751 N N . ASN A 1 90 ? -19.833 -4.565 19.725 1.00 96.69 90 ASN A N 1
ATOM 752 C CA . ASN A 1 90 ? -20.497 -4.101 20.953 1.00 96.69 90 ASN A CA 1
ATOM 753 C C . ASN A 1 90 ? -20.213 -2.650 21.338 1.00 96.69 90 ASN A C 1
ATOM 755 O O . ASN A 1 90 ? -20.755 -2.196 22.355 1.00 96.69 90 ASN A O 1
ATOM 759 N N . ILE A 1 91 ? -19.331 -1.956 20.621 1.00 96.69 91 ILE A N 1
ATOM 760 C CA . ILE A 1 91 ? -18.953 -0.574 20.917 1.00 96.69 91 ILE A CA 1
ATOM 761 C C . ILE A 1 91 ? -19.311 0.298 19.706 1.00 96.69 91 ILE A C 1
ATOM 763 O O . ILE A 1 91 ? -18.958 -0.059 18.585 1.00 96.69 91 ILE A O 1
ATOM 767 N N . PRO A 1 92 ? -19.996 1.441 19.896 1.00 95.88 92 PRO A N 1
ATOM 768 C CA . PRO A 1 92 ? -20.228 2.395 18.815 1.00 95.88 92 PRO A CA 1
ATOM 769 C C . PRO A 1 92 ? -18.911 2.892 18.210 1.00 95.88 92 PRO A C 1
ATOM 771 O O . PRO A 1 92 ? -17.972 3.208 18.942 1.00 95.88 92 PRO A O 1
ATOM 774 N N . LYS A 1 93 ? -18.856 3.018 16.878 1.00 94.69 93 LYS A N 1
ATOM 775 C CA . LYS A 1 93 ? -17.644 3.433 16.151 1.00 94.69 93 LYS A CA 1
ATOM 776 C C . LYS A 1 93 ? -17.043 4.735 16.682 1.00 94.69 93 LYS A C 1
ATOM 778 O O . LYS A 1 93 ? -15.832 4.812 16.870 1.00 94.69 93 LYS A O 1
ATOM 783 N N . ASP A 1 94 ? -17.880 5.717 17.002 1.00 95.44 94 ASP A N 1
ATOM 784 C CA . ASP A 1 94 ? -17.447 7.022 17.519 1.00 95.44 94 ASP A CA 1
ATOM 785 C C . ASP A 1 94 ? -16.623 6.917 18.813 1.00 95.44 94 ASP A C 1
ATOM 787 O O . ASP A 1 94 ? -15.780 7.770 19.083 1.00 95.44 94 ASP A O 1
ATOM 791 N N . SER A 1 95 ? -16.808 5.850 19.597 1.00 94.81 95 SER A N 1
ATOM 792 C CA . SER A 1 95 ? -16.087 5.628 20.853 1.00 94.81 95 SER A CA 1
ATOM 793 C C . SER A 1 95 ? -14.653 5.120 20.669 1.00 94.81 95 SER A C 1
ATOM 795 O O . SER A 1 95 ? -13.890 5.144 21.632 1.00 94.81 95 SER A O 1
ATOM 797 N N . TYR A 1 96 ? -14.276 4.642 19.477 1.00 95.12 96 TYR A N 1
ATOM 798 C CA . TYR A 1 96 ? -12.921 4.146 19.187 1.00 95.12 96 TYR A CA 1
ATOM 799 C C . TYR A 1 96 ? -12.334 4.662 17.864 1.00 95.12 96 TYR A C 1
ATOM 801 O O . TYR A 1 96 ? -11.196 4.335 17.527 1.00 95.12 96 TYR A O 1
ATOM 809 N N . ALA A 1 97 ? -13.073 5.479 17.108 1.00 94.56 97 ALA A N 1
ATOM 810 C CA . ALA A 1 97 ? -12.653 5.988 15.804 1.00 94.56 97 ALA A CA 1
ATOM 811 C C . ALA A 1 97 ? -11.324 6.759 15.856 1.00 94.56 97 ALA A C 1
ATOM 813 O O . ALA A 1 97 ? -10.525 6.656 14.929 1.00 94.56 97 ALA A O 1
ATOM 814 N N . SER A 1 98 ? -11.052 7.476 16.950 1.00 94.19 98 SER A N 1
ATOM 815 C CA . SER A 1 98 ? -9.797 8.214 17.157 1.00 94.19 98 SER A CA 1
ATOM 816 C C . SER A 1 98 ? -8.565 7.313 17.302 1.00 94.19 98 SER A C 1
ATOM 818 O O . SER A 1 98 ? -7.444 7.788 17.142 1.00 94.19 98 SER A O 1
ATOM 820 N N . ASN A 1 99 ? -8.752 6.019 17.579 1.00 93.75 99 ASN A N 1
ATOM 821 C CA . ASN A 1 99 ? -7.677 5.029 17.620 1.00 93.75 99 ASN A CA 1
ATOM 822 C C . ASN A 1 99 ? -7.418 4.377 16.254 1.00 93.75 99 ASN A C 1
ATOM 824 O O . ASN A 1 99 ? -6.469 3.602 16.118 1.00 93.75 99 ASN A O 1
ATOM 828 N N . LEU A 1 100 ? -8.266 4.633 15.253 1.00 93.50 100 LEU A N 1
ATOM 829 C CA . LEU A 1 100 ? -8.134 4.024 13.938 1.00 93.50 100 LEU A CA 1
ATOM 830 C C . LEU A 1 100 ? -7.151 4.814 13.081 1.00 93.50 100 LEU A C 1
ATOM 832 O O . LEU A 1 100 ? -7.243 6.031 12.942 1.00 93.50 100 LEU A O 1
ATOM 836 N N . VAL A 1 101 ? -6.229 4.087 12.459 1.00 93.06 101 VAL A N 1
ATOM 837 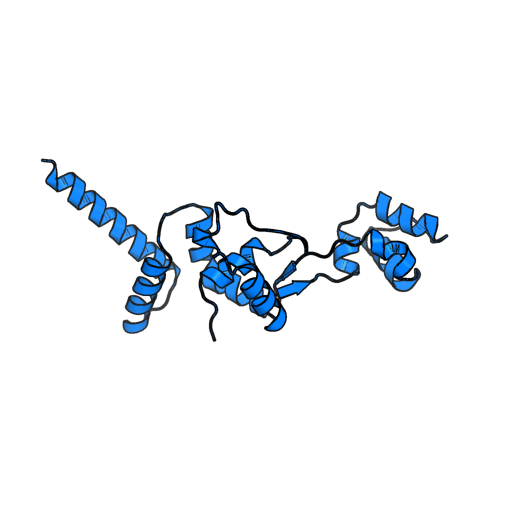C CA . VAL A 1 101 ? -5.267 4.633 11.506 1.00 93.06 101 VAL A CA 1
ATOM 838 C C . VAL A 1 101 ? -5.311 3.745 10.280 1.00 93.06 101 VAL A C 1
ATOM 840 O O . VAL A 1 101 ? -4.684 2.685 10.260 1.00 93.06 101 VAL A O 1
ATOM 843 N N . TYR A 1 102 ? -6.065 4.163 9.268 1.00 94.25 102 TYR A N 1
ATOM 844 C CA . TYR A 1 102 ? -6.216 3.404 8.032 1.00 94.25 102 TYR A CA 1
ATOM 845 C C . TYR A 1 102 ? -4.968 3.523 7.163 1.00 94.25 102 TYR A C 1
ATOM 847 O O . TYR A 1 102 ? -4.410 4.613 6.989 1.00 94.25 102 TYR A O 1
ATOM 855 N N . ARG A 1 103 ? -4.536 2.392 6.607 1.00 95.56 103 ARG A N 1
ATOM 856 C CA . ARG A 1 103 ? -3.435 2.337 5.650 1.00 95.56 103 ARG A CA 1
ATOM 857 C C . ARG A 1 103 ? -3.940 1.869 4.298 1.00 95.56 103 ARG A C 1
ATOM 859 O O . ARG A 1 103 ? -4.975 1.208 4.208 1.00 95.56 103 ARG A O 1
ATOM 866 N N . TYR A 1 104 ? -3.207 2.229 3.255 1.00 96.62 104 TYR A N 1
ATOM 867 C CA . TYR A 1 104 ? -3.433 1.691 1.923 1.00 96.62 104 TYR A CA 1
ATOM 868 C C . TYR A 1 104 ? -3.137 0.194 1.911 1.00 96.62 104 TYR A C 1
ATOM 870 O O . TYR A 1 104 ? -2.142 -0.271 2.474 1.00 96.62 104 TYR A O 1
ATOM 878 N N . LYS A 1 105 ? -3.991 -0.543 1.216 1.00 95.56 105 LYS A N 1
ATOM 879 C CA . LYS A 1 105 ? -3.884 -1.975 0.984 1.00 95.56 105 LYS A CA 1
ATOM 880 C C . LYS A 1 105 ? -4.158 -2.245 -0.498 1.00 95.56 105 LYS A C 1
ATOM 882 O O . LYS A 1 105 ? -5.158 -1.737 -1.015 1.00 95.56 105 LYS A O 1
ATOM 887 N N . PRO A 1 106 ? -3.307 -3.010 -1.198 1.00 96.31 106 PRO A N 1
ATOM 888 C CA . PRO A 1 106 ? -3.604 -3.424 -2.559 1.00 96.31 106 PRO A CA 1
ATOM 889 C C . PRO A 1 106 ? -4.838 -4.332 -2.564 1.00 96.31 106 PRO A C 1
ATOM 891 O O . PRO A 1 106 ? -5.051 -5.149 -1.667 1.00 96.31 106 PRO A O 1
ATOM 894 N N . THR A 1 107 ? -5.687 -4.160 -3.569 1.00 97.00 107 THR A N 1
ATOM 895 C CA . THR A 1 107 ? -6.733 -5.144 -3.881 1.00 97.00 107 THR A CA 1
ATOM 896 C C . THR A 1 107 ? -6.105 -6.337 -4.601 1.00 97.00 107 THR A C 1
ATOM 898 O O . THR A 1 107 ? -4.967 -6.240 -5.052 1.00 97.00 107 THR A O 1
ATOM 901 N N . ASP A 1 108 ? -6.848 -7.422 -4.830 1.00 96.38 108 ASP A N 1
ATOM 902 C CA . ASP A 1 108 ? -6.355 -8.551 -5.644 1.00 96.38 108 ASP A CA 1
ATOM 903 C C . ASP A 1 108 ? -5.865 -8.100 -7.033 1.00 96.38 108 ASP A C 1
ATOM 905 O O . ASP A 1 108 ? -4.890 -8.616 -7.576 1.00 96.38 108 ASP A O 1
ATOM 909 N N . LYS A 1 109 ? -6.513 -7.070 -7.594 1.00 95.62 109 LYS A N 1
ATOM 910 C CA . LYS A 1 109 ? -6.118 -6.435 -8.855 1.00 95.62 109 LYS A CA 1
ATOM 911 C C . LYS A 1 109 ? -4.787 -5.685 -8.730 1.00 95.62 109 LYS A C 1
ATOM 913 O O . LYS A 1 109 ? -3.962 -5.765 -9.634 1.00 95.62 109 LYS A O 1
ATOM 918 N N . GLY A 1 110 ? -4.589 -4.941 -7.641 1.00 95.94 110 GLY A N 1
ATOM 919 C CA . GLY A 1 110 ? -3.322 -4.264 -7.350 1.00 95.94 110 GLY A CA 1
ATOM 920 C C . GLY A 1 110 ? -2.187 -5.252 -7.086 1.00 95.94 110 GLY A C 1
ATOM 921 O O . GLY A 1 110 ? -1.105 -5.101 -7.644 1.00 95.94 110 GLY A O 1
ATOM 922 N N . GLU A 1 111 ? -2.459 -6.298 -6.309 1.00 95.69 111 GLU A N 1
ATOM 923 C CA . GLU A 1 111 ? -1.500 -7.353 -5.973 1.00 95.69 111 GLU A CA 1
ATOM 924 C C . GLU A 1 111 ? -1.046 -8.121 -7.219 1.00 95.69 111 GLU A C 1
ATOM 926 O O . GLU A 1 111 ? 0.138 -8.425 -7.373 1.00 95.69 111 GLU A O 1
ATOM 931 N N . GLY A 1 112 ? -1.968 -8.371 -8.156 1.00 94.81 112 GLY A N 1
ATOM 932 C CA . GLY A 1 112 ? -1.647 -8.960 -9.452 1.00 94.81 112 GLY A CA 1
ATOM 933 C C . GLY A 1 112 ? -0.648 -8.122 -10.255 1.00 94.81 112 GLY A C 1
ATOM 934 O O . GLY A 1 112 ? 0.290 -8.676 -10.819 1.00 94.81 112 GLY A O 1
ATOM 935 N N . GLU A 1 113 ? -0.792 -6.794 -10.268 1.00 95.00 113 GLU A N 1
ATOM 936 C CA . GLU A 1 113 ? 0.138 -5.891 -10.967 1.00 95.00 113 GLU A CA 1
ATOM 937 C C . GLU A 1 113 ? 1.506 -5.804 -10.276 1.00 95.00 113 GLU A C 1
ATOM 939 O O . GLU A 1 113 ? 2.534 -5.769 -10.957 1.00 95.00 113 GLU A O 1
ATOM 944 N N . ILE A 1 114 ? 1.529 -5.797 -8.937 1.00 94.25 114 ILE A N 1
ATOM 945 C CA . ILE A 1 114 ? 2.767 -5.838 -8.141 1.00 94.25 114 ILE A CA 1
ATOM 946 C C . ILE A 1 114 ? 3.521 -7.141 -8.419 1.00 94.25 114 ILE A C 1
ATOM 948 O O . ILE A 1 114 ? 4.712 -7.109 -8.724 1.00 94.25 114 ILE A O 1
ATOM 952 N N . THR A 1 115 ? 2.822 -8.275 -8.367 1.00 93.25 115 THR A N 1
ATOM 953 C CA . THR A 1 115 ? 3.404 -9.602 -8.600 1.00 93.25 115 THR A CA 1
ATOM 954 C C . THR A 1 115 ? 3.905 -9.737 -10.035 1.00 93.25 115 THR A C 1
ATOM 956 O O . THR A 1 115 ? 5.037 -10.164 -10.254 1.00 93.25 115 THR A O 1
ATOM 959 N N . ASP A 1 116 ? 3.102 -9.311 -11.014 1.00 91.25 116 ASP A N 1
ATOM 960 C CA . ASP A 1 116 ? 3.463 -9.352 -12.432 1.00 91.25 116 ASP A CA 1
ATOM 961 C C . ASP A 1 116 ? 4.742 -8.562 -12.730 1.00 91.25 116 ASP A C 1
ATOM 963 O O . ASP A 1 116 ? 5.497 -8.947 -13.612 1.00 91.25 116 ASP A O 1
ATOM 967 N N . LYS A 1 117 ? 5.015 -7.470 -12.007 1.00 91.56 117 LYS A N 1
ATOM 968 C CA . LYS A 1 117 ? 6.173 -6.587 -12.246 1.00 91.56 117 LYS A CA 1
ATOM 969 C C . LYS A 1 117 ? 7.193 -6.616 -11.104 1.00 91.56 117 LYS A C 1
ATOM 971 O O . LYS A 1 117 ? 8.028 -5.715 -11.006 1.00 91.56 117 LYS A O 1
ATOM 976 N N . ALA A 1 118 ? 7.180 -7.668 -10.282 1.00 91.31 118 ALA A N 1
ATOM 977 C CA . ALA A 1 118 ? 8.047 -7.803 -9.110 1.00 91.31 118 ALA A CA 1
ATOM 978 C C . ALA A 1 118 ? 9.538 -7.645 -9.451 1.00 91.31 118 ALA A C 1
ATOM 980 O O . ALA A 1 118 ? 10.267 -6.939 -8.760 1.00 91.31 118 ALA A O 1
ATOM 981 N N . ILE A 1 119 ? 9.985 -8.207 -10.576 1.00 88.44 119 ILE A N 1
ATOM 982 C CA . ILE A 1 119 ? 11.387 -8.117 -11.003 1.00 88.44 119 ILE A CA 1
ATOM 983 C C . ILE A 1 119 ? 11.828 -6.677 -11.333 1.00 88.44 119 ILE A C 1
ATOM 985 O O . ILE A 1 119 ? 12.978 -6.295 -11.112 1.00 88.44 119 ILE A O 1
ATOM 989 N N . TYR A 1 120 ? 10.905 -5.831 -11.798 1.00 90.69 120 TYR A N 1
ATOM 990 C CA . TYR A 1 120 ? 11.174 -4.413 -12.044 1.00 90.69 120 TYR A CA 1
ATOM 991 C C . TYR A 1 120 ? 11.132 -3.588 -10.757 1.00 90.69 120 TYR A C 1
ATOM 993 O O . TYR A 1 120 ? 11.880 -2.618 -10.623 1.00 90.69 120 TYR A O 1
ATOM 1001 N N . LEU A 1 121 ? 10.335 -4.010 -9.772 1.00 90.94 121 LEU A N 1
ATOM 1002 C CA . LEU A 1 121 ? 10.425 -3.470 -8.416 1.00 90.94 121 LEU A CA 1
ATOM 1003 C C . LEU A 1 121 ? 11.799 -3.757 -7.801 1.00 90.94 121 LEU A C 1
ATOM 1005 O O . LEU A 1 121 ? 12.380 -2.857 -7.197 1.00 90.94 121 LEU A O 1
ATOM 1009 N N . GLU A 1 122 ? 12.368 -4.947 -8.014 1.00 89.06 122 GLU A N 1
ATOM 1010 C CA . GLU A 1 122 ? 13.722 -5.280 -7.547 1.00 89.06 122 GLU A CA 1
ATOM 1011 C C . GLU A 1 122 ? 14.809 -4.418 -8.205 1.00 89.06 122 GLU A C 1
ATOM 1013 O O . GLU A 1 122 ? 15.723 -3.972 -7.506 1.00 89.06 122 GLU A O 1
ATOM 1018 N N . ASN A 1 123 ? 14.690 -4.105 -9.506 1.00 87.94 123 ASN A N 1
ATOM 1019 C CA . ASN A 1 123 ? 15.586 -3.147 -10.177 1.00 87.94 123 ASN A CA 1
ATOM 1020 C C . ASN A 1 123 ? 15.664 -1.816 -9.431 1.00 87.94 123 ASN A C 1
ATOM 1022 O O . ASN A 1 123 ? 16.749 -1.256 -9.252 1.00 87.94 123 ASN A O 1
ATOM 1026 N N . LYS A 1 124 ? 14.515 -1.338 -8.962 1.00 84.44 124 LYS A N 1
ATOM 1027 C CA . LYS A 1 124 ? 14.417 -0.092 -8.220 1.00 84.44 124 LYS A CA 1
ATOM 1028 C C . LYS A 1 124 ? 14.891 -0.229 -6.775 1.00 84.44 124 LYS A C 1
ATOM 1030 O O . LYS A 1 124 ? 15.695 0.585 -6.331 1.00 84.44 124 LYS A O 1
ATOM 1035 N N . LYS A 1 125 ? 14.425 -1.251 -6.049 1.00 85.31 125 LYS A N 1
ATOM 1036 C CA . LYS A 1 125 ? 14.754 -1.483 -4.629 1.00 85.31 125 LYS A CA 1
ATOM 1037 C C . LYS A 1 125 ? 16.255 -1.682 -4.411 1.00 85.31 125 LYS A C 1
ATOM 1039 O O . LYS A 1 125 ? 16.797 -1.193 -3.424 1.00 85.31 125 LYS A O 1
ATOM 1044 N N . ASN A 1 126 ? 16.923 -2.345 -5.354 1.00 85.25 126 ASN A N 1
ATOM 1045 C CA . ASN A 1 126 ? 18.351 -2.655 -5.280 1.00 85.25 126 ASN A CA 1
ATOM 1046 C C . ASN A 1 126 ? 19.229 -1.749 -6.157 1.00 85.25 126 ASN A C 1
ATOM 1048 O O . ASN A 1 126 ? 20.428 -1.998 -6.269 1.00 85.25 126 ASN A O 1
ATOM 1052 N N . TYR A 1 127 ? 18.659 -0.715 -6.784 1.00 82.62 127 TYR A N 1
ATOM 1053 C CA . TYR A 1 127 ? 19.389 0.244 -7.618 1.00 82.62 127 TYR A CA 1
ATOM 1054 C C . TYR A 1 127 ? 20.255 -0.409 -8.715 1.00 82.62 127 TYR A C 1
ATOM 1056 O O . TYR A 1 127 ? 21.397 -0.004 -8.935 1.00 82.62 127 TYR A O 1
ATOM 1064 N N . TYR A 1 128 ? 19.723 -1.386 -9.466 1.00 85.88 128 TYR A N 1
ATOM 1065 C CA . TYR A 1 128 ? 20.458 -1.963 -10.614 1.00 85.88 128 TYR A CA 1
ATOM 1066 C C . TYR A 1 128 ? 20.684 -0.934 -11.743 1.00 85.88 128 TYR A C 1
ATOM 1068 O O . TYR A 1 128 ? 21.514 -1.117 -12.644 1.00 85.88 128 TYR A O 1
ATOM 1076 N N . GLY A 1 129 ? 19.963 0.189 -11.678 1.00 84.88 129 GLY A N 1
ATOM 1077 C CA . GLY A 1 129 ? 20.201 1.385 -12.475 1.00 84.88 129 GLY A CA 1
ATOM 1078 C C . GLY A 1 129 ? 19.669 1.285 -13.898 1.00 84.88 129 GLY A C 1
ATOM 1079 O O . GLY A 1 129 ? 20.214 1.952 -14.776 1.00 84.88 129 GLY A O 1
ATOM 1080 N N . PHE A 1 130 ? 18.704 0.404 -14.169 1.00 89.81 130 PHE A N 1
ATOM 1081 C CA . PHE A 1 130 ? 17.984 0.409 -15.442 1.00 89.81 130 PHE A CA 1
ATOM 1082 C C . PHE A 1 130 ? 16.860 1.436 -15.389 1.00 89.81 130 PHE A C 1
ATOM 1084 O O . PHE A 1 130 ? 16.077 1.449 -14.437 1.00 89.81 130 PHE A O 1
ATOM 1091 N N . LEU A 1 131 ? 16.794 2.288 -16.408 1.00 88.94 131 LEU A N 1
ATOM 1092 C CA . LEU A 1 131 ? 15.733 3.275 -16.561 1.00 88.94 131 LEU A CA 1
ATOM 1093 C C . LEU A 1 131 ? 14.436 2.594 -17.012 1.00 88.94 131 LEU A C 1
ATOM 1095 O O . LEU A 1 131 ? 14.463 1.629 -17.778 1.00 88.94 131 LEU A O 1
ATOM 1099 N N . ASP A 1 132 ? 13.291 3.155 -16.628 1.00 88.38 132 ASP A N 1
ATOM 1100 C CA . ASP A 1 132 ? 11.976 2.647 -17.048 1.00 88.38 132 ASP A CA 1
ATOM 1101 C C . ASP A 1 132 ? 11.832 2.609 -18.581 1.00 88.38 132 ASP A C 1
ATOM 1103 O O . ASP A 1 132 ? 11.205 1.708 -19.134 1.00 88.38 132 ASP A O 1
ATOM 1107 N N . THR A 1 133 ? 12.468 3.547 -19.292 1.00 89.25 133 THR A N 1
ATOM 1108 C CA . THR A 1 133 ? 12.508 3.573 -20.762 1.00 89.25 133 THR A CA 1
ATOM 1109 C C . THR A 1 133 ? 13.343 2.438 -21.354 1.00 89.25 133 THR A C 1
ATOM 1111 O O . THR A 1 133 ? 12.999 1.920 -22.416 1.00 89.25 133 THR A O 1
ATOM 1114 N N . GLU A 1 134 ? 14.419 2.020 -20.681 1.00 91.00 134 GLU A N 1
ATOM 1115 C CA . GLU A 1 134 ? 15.235 0.875 -21.097 1.00 91.00 134 GLU A CA 1
ATOM 1116 C C . GLU A 1 134 ? 14.470 -0.434 -20.910 1.00 91.00 134 GLU A C 1
ATOM 1118 O O . GLU A 1 134 ? 14.509 -1.291 -21.795 1.00 91.00 134 GLU A O 1
ATOM 1123 N N . ILE A 1 135 ? 13.744 -0.556 -19.794 1.00 91.62 135 ILE A N 1
ATOM 1124 C CA . ILE A 1 135 ? 12.864 -1.693 -19.516 1.00 91.62 135 ILE A CA 1
ATOM 1125 C C . ILE A 1 135 ? 11.762 -1.768 -20.571 1.00 91.62 135 ILE A C 1
ATOM 1127 O O . ILE A 1 135 ? 11.660 -2.787 -21.249 1.00 91.62 135 ILE A O 1
ATOM 1131 N N . ALA A 1 136 ? 11.021 -0.680 -20.797 1.00 90.12 136 ALA A N 1
ATOM 1132 C CA . ALA A 1 136 ? 9.941 -0.645 -21.784 1.00 90.12 136 ALA A CA 1
ATOM 1133 C C . ALA A 1 136 ? 10.438 -0.948 -23.210 1.00 90.12 136 ALA A C 1
ATOM 1135 O O . ALA A 1 136 ? 9.797 -1.673 -23.975 1.00 90.12 136 ALA A O 1
ATOM 1136 N N . HIS A 1 137 ? 11.616 -0.432 -23.582 1.00 90.25 137 HIS A N 1
ATOM 1137 C CA . HIS A 1 137 ? 12.227 -0.762 -24.866 1.00 90.25 137 HIS A CA 1
ATOM 1138 C C . HIS A 1 137 ? 12.561 -2.255 -24.957 1.00 90.25 137 HIS A C 1
ATOM 1140 O O . HIS A 1 137 ? 12.255 -2.888 -25.969 1.00 90.25 137 HIS A O 1
ATOM 1146 N N . ALA A 1 138 ? 13.170 -2.831 -23.919 1.00 90.50 138 ALA A N 1
ATOM 1147 C CA . ALA A 1 138 ? 13.504 -4.248 -23.897 1.00 90.50 138 ALA A CA 1
ATOM 1148 C C . ALA A 1 138 ? 12.248 -5.137 -23.926 1.00 90.50 138 ALA A C 1
ATOM 1150 O O . ALA A 1 138 ? 12.211 -6.063 -24.733 1.00 90.50 138 ALA A O 1
ATOM 1151 N N . GLU A 1 139 ? 11.196 -4.810 -23.170 1.00 89.94 139 GLU A N 1
ATOM 1152 C CA . GLU A 1 139 ? 9.894 -5.488 -23.254 1.00 89.94 139 GLU A CA 1
ATOM 1153 C C . GLU A 1 139 ? 9.379 -5.509 -24.698 1.00 89.94 139 GLU A C 1
ATOM 1155 O O . GLU A 1 139 ? 9.120 -6.582 -25.238 1.00 89.94 139 GLU A O 1
ATOM 1160 N N . SER A 1 140 ? 9.367 -4.361 -25.385 1.00 88.75 140 SER A N 1
ATOM 1161 C CA . SER A 1 140 ? 8.890 -4.281 -26.774 1.00 88.75 140 SER A CA 1
ATOM 1162 C C . SER A 1 140 ? 9.694 -5.145 -27.762 1.00 88.75 140 SER A C 1
ATOM 1164 O O . SER A 1 140 ? 9.164 -5.613 -28.773 1.00 88.75 140 SER A O 1
ATOM 1166 N N . VAL A 1 141 ? 10.989 -5.366 -27.499 1.00 88.12 141 VAL A N 1
ATOM 1167 C CA . VAL A 1 141 ? 11.850 -6.232 -28.321 1.00 88.12 141 VAL A CA 1
ATOM 1168 C C . VAL A 1 141 ? 11.504 -7.702 -28.099 1.00 88.12 141 VAL A C 1
ATOM 1170 O O . VAL A 1 141 ? 11.478 -8.470 -29.061 1.00 88.12 141 VAL A O 1
ATOM 1173 N N . PHE A 1 142 ? 11.244 -8.090 -26.853 1.00 88.25 142 PHE A N 1
ATOM 1174 C CA . PHE A 1 142 ? 10.873 -9.452 -26.473 1.00 88.25 142 PHE A CA 1
ATOM 1175 C C . PHE A 1 142 ? 9.449 -9.803 -26.929 1.00 88.25 142 PHE A C 1
ATOM 1177 O O . PHE A 1 142 ? 9.249 -10.842 -27.560 1.00 88.25 142 PHE A O 1
ATOM 1184 N N . GLU A 1 143 ? 8.493 -8.885 -26.770 1.00 86.56 143 GLU A N 1
ATOM 1185 C CA . GLU A 1 143 ? 7.123 -9.031 -27.280 1.00 86.56 143 GLU A CA 1
ATOM 1186 C C . GLU A 1 143 ? 7.095 -9.309 -28.789 1.00 86.56 143 GLU A C 1
ATOM 1188 O O . GLU A 1 143 ? 6.436 -10.245 -29.240 1.00 86.56 143 GLU A O 1
ATOM 1193 N N . LYS A 1 144 ? 7.886 -8.571 -29.584 1.00 85.75 144 LYS A N 1
ATOM 1194 C CA . LYS A 1 144 ? 8.006 -8.797 -31.039 1.00 85.75 144 LYS A CA 1
ATOM 1195 C C . LYS A 1 144 ? 8.570 -10.171 -31.406 1.00 85.75 144 LYS A C 1
ATOM 1197 O O . LYS A 1 144 ? 8.356 -10.633 -32.523 1.00 85.75 144 LYS A O 1
ATOM 1202 N N . ARG A 1 145 ? 9.315 -10.809 -30.500 1.00 83.38 145 ARG A N 1
ATOM 1203 C CA . ARG A 1 145 ? 9.897 -12.147 -30.688 1.00 83.38 145 ARG A CA 1
ATOM 1204 C C . ARG A 1 145 ? 8.961 -13.268 -30.233 1.00 83.38 145 ARG A C 1
ATOM 1206 O O . ARG A 1 145 ? 9.296 -14.429 -30.438 1.00 83.38 145 ARG A O 1
ATOM 1213 N N . GLY A 1 146 ? 7.818 -12.940 -29.624 1.00 77.88 146 GLY A N 1
ATOM 1214 C CA . GLY A 1 146 ? 6.876 -13.921 -29.079 1.00 77.88 146 GLY A CA 1
ATOM 1215 C C . GLY A 1 146 ? 7.380 -14.639 -27.822 1.00 77.88 146 GLY A C 1
ATOM 1216 O O . GLY A 1 146 ? 6.775 -15.622 -27.403 1.00 77.88 146 GLY A O 1
ATOM 1217 N N . ILE A 1 147 ? 8.473 -14.161 -27.222 1.00 67.69 147 ILE A N 1
ATOM 1218 C CA . ILE A 1 147 ? 9.022 -14.659 -25.959 1.00 67.69 147 ILE A CA 1
ATOM 1219 C C . ILE A 1 147 ? 8.818 -13.540 -24.948 1.00 67.69 147 ILE A C 1
ATOM 1221 O O . ILE A 1 147 ? 9.442 -12.492 -25.075 1.00 67.69 147 ILE A O 1
ATOM 1225 N N . PHE A 1 148 ? 7.935 -13.732 -23.970 1.00 72.81 148 PHE A N 1
ATOM 1226 C CA . PHE A 1 148 ? 7.672 -12.712 -22.959 1.00 72.81 148 PHE A CA 1
ATOM 1227 C C . PHE A 1 148 ? 7.874 -13.279 -21.559 1.00 72.81 148 PHE A C 1
ATOM 1229 O O . PHE A 1 148 ? 6.964 -13.842 -20.953 1.00 72.81 148 PHE A O 1
ATOM 1236 N N . ASN A 1 149 ? 9.098 -13.122 -21.059 1.00 84.56 149 ASN A N 1
ATOM 1237 C CA . ASN A 1 149 ? 9.441 -13.333 -19.664 1.00 84.56 149 ASN A CA 1
ATOM 1238 C C . ASN A 1 149 ? 10.195 -12.097 -19.155 1.00 84.56 149 ASN A C 1
ATOM 1240 O O . ASN A 1 149 ? 11.238 -11.723 -19.693 1.00 84.56 149 ASN A O 1
ATOM 1244 N N . LYS A 1 150 ? 9.670 -11.453 -18.111 1.00 87.19 150 LYS A N 1
ATOM 1245 C CA . LYS A 1 150 ? 10.266 -10.241 -17.539 1.00 87.19 150 LYS A CA 1
ATOM 1246 C C . LYS A 1 150 ? 11.633 -10.495 -16.894 1.00 87.19 150 LYS A C 1
ATOM 1248 O O . LYS A 1 150 ? 12.476 -9.597 -16.903 1.00 87.19 150 LYS A O 1
ATOM 1253 N N . ASP A 1 151 ? 11.892 -11.714 -16.419 1.00 87.44 151 ASP A N 1
ATOM 1254 C CA . ASP A 1 151 ? 13.217 -12.114 -15.934 1.00 87.44 151 ASP A CA 1
ATOM 1255 C C . ASP A 1 151 ? 14.243 -12.092 -17.072 1.00 87.44 151 ASP A C 1
ATOM 1257 O O . ASP A 1 151 ? 15.357 -11.590 -16.914 1.00 87.44 151 ASP A O 1
ATOM 1261 N N . GLU A 1 152 ? 13.856 -12.568 -18.259 1.00 88.69 152 GLU A N 1
ATOM 1262 C CA . GLU A 1 152 ? 14.714 -12.532 -19.446 1.00 88.69 152 GLU A CA 1
ATOM 1263 C C . GLU A 1 152 ? 14.961 -11.103 -19.929 1.00 88.69 152 GLU A C 1
ATOM 1265 O O . GLU A 1 152 ? 16.074 -10.788 -20.356 1.00 88.69 152 GLU A O 1
ATOM 1270 N N . VAL A 1 153 ? 13.963 -10.222 -19.808 1.00 90.44 153 VAL A N 1
ATOM 1271 C CA . VAL A 1 153 ? 14.121 -8.787 -20.081 1.00 90.44 153 VAL A CA 1
ATOM 1272 C C . VAL A 1 153 ? 15.198 -8.190 -19.175 1.00 90.44 153 VAL A C 1
ATOM 1274 O O . VAL A 1 153 ? 16.110 -7.518 -19.665 1.00 90.44 153 VAL A O 1
ATOM 1277 N N . LEU A 1 154 ? 15.147 -8.459 -17.867 1.00 89.12 154 LEU A N 1
ATOM 1278 C CA . LEU A 1 154 ? 16.141 -7.926 -16.937 1.00 89.12 154 LEU A CA 1
ATOM 1279 C C . LEU A 1 154 ? 17.533 -8.541 -17.173 1.00 89.12 154 LEU A C 1
ATOM 1281 O O . LEU A 1 154 ? 18.528 -7.816 -17.218 1.00 89.12 154 LEU A O 1
ATOM 1285 N N . LEU A 1 155 ? 17.620 -9.856 -17.402 1.00 90.06 155 LEU A N 1
ATOM 1286 C CA . LEU A 1 155 ? 18.873 -10.537 -17.755 1.00 90.06 155 LEU A CA 1
ATOM 1287 C C . LEU A 1 155 ? 19.489 -9.980 -19.043 1.00 90.06 155 LEU A C 1
ATOM 1289 O O . LEU A 1 155 ? 20.705 -9.790 -19.128 1.00 90.06 155 LEU A O 1
ATOM 1293 N N . PHE A 1 156 ? 18.664 -9.685 -20.048 1.00 91.12 156 PHE A N 1
ATOM 1294 C CA . PHE A 1 156 ? 19.106 -9.042 -21.279 1.00 91.12 156 PHE A CA 1
ATOM 1295 C C . PHE A 1 156 ? 19.720 -7.666 -21.006 1.00 91.12 156 PHE A C 1
ATOM 1297 O O . PHE A 1 156 ? 20.805 -7.371 -21.514 1.00 91.12 156 PHE A O 1
ATOM 1304 N N . LEU A 1 157 ? 19.075 -6.848 -20.170 1.00 92.56 157 LEU A N 1
ATOM 1305 C CA . LEU A 1 157 ? 19.590 -5.532 -19.789 1.00 92.56 157 LEU A CA 1
ATOM 1306 C C . LEU A 1 157 ? 20.920 -5.629 -19.026 1.00 92.56 157 LEU A C 1
ATOM 1308 O O . LEU A 1 157 ? 21.854 -4.880 -19.327 1.00 92.56 157 LEU A O 1
ATOM 1312 N N . PHE A 1 158 ? 21.056 -6.590 -18.107 1.00 92.75 158 PHE A N 1
ATOM 1313 C CA . PHE A 1 158 ? 22.330 -6.867 -17.434 1.00 92.75 158 PHE A CA 1
ATOM 1314 C C . PHE A 1 158 ? 23.432 -7.242 -18.423 1.00 92.75 158 PHE A C 1
ATOM 1316 O O . PHE A 1 158 ? 24.506 -6.637 -18.410 1.00 92.75 158 PHE A O 1
ATOM 1323 N N . ASN A 1 159 ? 23.164 -8.191 -19.321 1.00 92.00 159 ASN A N 1
ATOM 1324 C CA . ASN A 1 159 ? 24.131 -8.620 -20.329 1.00 92.00 159 ASN A CA 1
ATOM 1325 C C . ASN A 1 159 ? 24.546 -7.472 -21.255 1.00 92.00 159 ASN A C 1
ATOM 1327 O O . ASN A 1 159 ? 25.729 -7.331 -21.573 1.00 92.00 159 ASN A O 1
ATOM 1331 N N . LYS A 1 160 ? 23.595 -6.616 -21.647 1.00 91.38 160 LYS A N 1
ATOM 1332 C CA . LYS A 1 160 ? 23.868 -5.416 -22.442 1.00 91.38 160 LYS A CA 1
ATOM 1333 C C . LYS A 1 160 ? 24.844 -4.484 -21.716 1.00 91.38 160 LYS A C 1
ATOM 1335 O O . LYS A 1 160 ? 25.892 -4.172 -22.278 1.00 91.38 160 LYS A O 1
ATOM 1340 N N . LYS A 1 161 ? 24.572 -4.130 -20.452 1.00 90.12 161 LYS A N 1
ATOM 1341 C CA . LYS A 1 161 ? 25.473 -3.282 -19.648 1.00 90.12 161 LYS A CA 1
ATOM 1342 C C . LYS A 1 161 ? 26.856 -3.904 -19.457 1.00 90.12 161 LYS A C 1
ATOM 1344 O O . LYS A 1 161 ? 27.859 -3.207 -19.586 1.00 90.12 161 LYS A O 1
ATOM 1349 N N . ILE A 1 162 ? 26.935 -5.207 -19.174 1.00 90.94 162 ILE A N 1
ATOM 1350 C CA . ILE A 1 162 ? 28.217 -5.915 -19.018 1.00 90.94 162 ILE A CA 1
ATOM 1351 C C . ILE A 1 162 ? 29.043 -5.818 -20.307 1.00 90.94 162 ILE A C 1
ATOM 1353 O O . ILE A 1 162 ? 30.241 -5.537 -20.255 1.00 90.94 162 ILE A O 1
ATOM 1357 N N . ASN A 1 163 ? 28.418 -6.025 -21.466 1.00 90.56 163 ASN A N 1
ATOM 1358 C CA . ASN A 1 163 ? 29.104 -5.961 -22.755 1.00 90.56 163 ASN A CA 1
ATOM 1359 C C . ASN A 1 163 ? 29.560 -4.539 -23.105 1.00 90.56 163 ASN A C 1
ATOM 1361 O O . ASN A 1 163 ? 30.687 -4.365 -23.567 1.00 90.56 163 ASN A O 1
ATOM 1365 N N . GLU A 1 164 ? 28.740 -3.523 -22.828 1.00 89.69 164 GLU A N 1
ATOM 1366 C CA . GLU A 1 164 ? 29.119 -2.114 -23.002 1.00 89.69 164 GLU A CA 1
ATOM 1367 C C . GLU A 1 164 ? 30.331 -1.737 -22.137 1.00 89.69 164 GLU A C 1
ATOM 1369 O O . GLU A 1 164 ? 31.239 -1.049 -22.605 1.00 89.69 164 GLU A O 1
ATOM 1374 N N . GLN A 1 165 ? 30.395 -2.220 -20.891 1.00 87.12 165 GLN A N 1
ATOM 1375 C CA . GLN A 1 165 ? 31.548 -1.984 -20.017 1.00 87.12 165 GLN A CA 1
ATOM 1376 C C . GLN A 1 165 ? 32.807 -2.703 -20.512 1.00 87.12 165 GLN A C 1
ATOM 1378 O O . GLN A 1 165 ? 33.873 -2.094 -20.571 1.00 87.12 165 GLN A O 1
ATOM 1383 N N . LYS A 1 166 ? 32.692 -3.964 -20.952 1.00 87.88 166 LYS A N 1
ATOM 1384 C CA . LYS A 1 166 ? 33.821 -4.701 -21.550 1.00 87.88 166 LYS A CA 1
ATOM 1385 C C . LYS A 1 166 ? 34.401 -3.976 -22.766 1.00 87.88 166 LYS A C 1
ATOM 1387 O O . LYS A 1 166 ? 35.617 -3.883 -22.895 1.00 87.88 166 LYS A O 1
ATOM 1392 N N . GLN A 1 167 ? 33.547 -3.435 -23.637 1.00 83.81 167 GLN A N 1
ATOM 1393 C CA . GLN A 1 167 ? 33.992 -2.660 -24.798 1.00 83.81 167 GL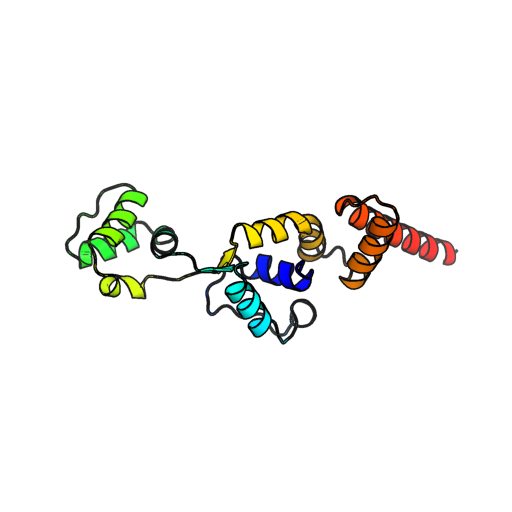N A CA 1
ATOM 1394 C C . GLN A 1 167 ? 34.740 -1.391 -24.379 1.00 83.81 167 GLN A C 1
ATOM 1396 O O . GLN A 1 167 ? 35.816 -1.127 -24.906 1.00 83.81 167 GLN A O 1
ATOM 1401 N N . LYS A 1 168 ? 34.233 -0.648 -23.387 1.00 82.31 168 LYS A N 1
ATOM 1402 C CA . LYS A 1 168 ? 34.921 0.537 -22.846 1.00 82.31 168 LYS A CA 1
ATOM 1403 C C . LYS A 1 168 ?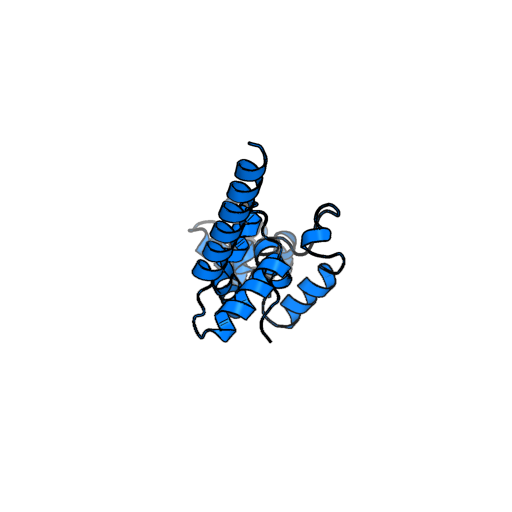 36.293 0.202 -22.257 1.00 82.31 168 LYS A C 1
ATOM 1405 O O . LYS A 1 168 ? 37.235 0.956 -22.466 1.00 82.31 168 LYS A O 1
ATOM 1410 N N . CYS A 1 169 ? 36.423 -0.924 -21.554 1.00 72.44 169 CYS A N 1
ATOM 1411 C CA . CYS A 1 169 ? 37.70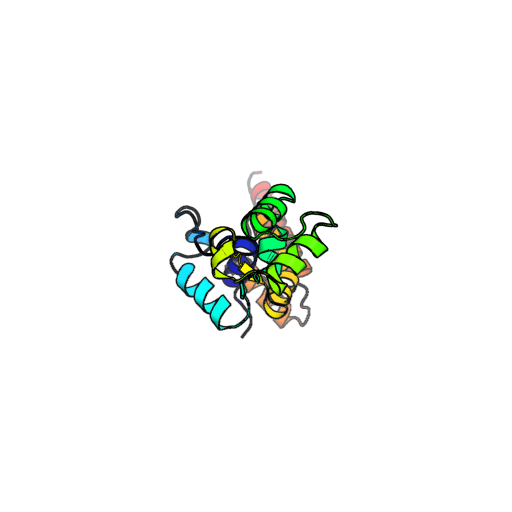7 -1.370 -21.013 1.00 72.44 169 CYS A CA 1
ATOM 1412 C C . CYS A 1 169 ? 38.707 -1.759 -22.112 1.00 72.44 169 CYS A C 1
ATOM 1414 O O . CYS A 1 169 ? 39.882 -1.426 -21.997 1.00 72.44 169 CYS A O 1
ATOM 1416 N N . ASN A 1 170 ? 38.248 -2.403 -23.189 1.00 70.75 170 ASN A N 1
ATOM 1417 C CA . ASN A 1 170 ? 39.114 -2.824 -24.295 1.00 70.75 170 ASN A CA 1
ATOM 1418 C C . ASN A 1 170 ? 39.601 -1.664 -25.182 1.00 70.75 170 ASN A C 1
ATOM 1420 O O . ASN A 1 170 ? 40.606 -1.823 -25.860 1.00 70.75 170 ASN A O 1
ATOM 1424 N N . TYR A 1 171 ? 38.922 -0.512 -25.181 1.00 56.06 171 TYR A N 1
ATOM 1425 C CA . TYR A 1 171 ? 39.357 0.696 -25.904 1.00 56.06 171 TYR A CA 1
ATOM 1426 C C . TYR A 1 171 ? 40.447 1.507 -25.172 1.00 56.06 171 TYR A C 1
ATOM 1428 O O . TYR A 1 171 ? 40.967 2.464 -25.738 1.00 56.06 171 TYR A O 1
ATOM 1436 N N . ASN A 1 172 ? 40.794 1.141 -23.931 1.00 54.09 172 ASN A N 1
ATOM 1437 C CA . ASN A 1 172 ? 41.815 1.814 -23.115 1.00 54.09 172 ASN A CA 1
ATOM 1438 C C . ASN A 1 172 ? 43.180 1.082 -23.113 1.00 54.09 172 ASN A C 1
ATOM 1440 O O . ASN A 1 172 ? 43.995 1.288 -22.207 1.00 54.09 172 ASN A O 1
ATOM 1444 N N . HIS A 1 173 ? 43.429 0.219 -24.101 1.00 46.09 173 HIS A N 1
ATOM 1445 C CA . HIS A 1 173 ? 44.711 -0.441 -24.380 1.00 46.09 173 HIS A CA 1
ATOM 1446 C C . HIS A 1 173 ? 45.088 -0.234 -25.845 1.00 46.09 173 HIS A C 1
ATOM 1448 O O . HIS A 1 173 ? 46.306 -0.131 -26.105 1.00 46.09 173 HIS A O 1
#

Secondary structure (DSSP, 8-state):
-PPPHHHHHHHHHHTT-BTT----GGGHHHH-TTHHHHHHHHHHTTSEEEPPHHHHHTTS-HHHHHHHHHHTT----S-HHHHHHHHHHHS-GGGTGGG---BEEE-HHHHHHHHHTHHHHHHHHTT----HHHHHHHHHHHHHTT---HHHHHHHHHHHHHHHHHHHHHTT-

pLDDT: mean 91.21, std 7.92, range [46.09, 97.81]

Sequence (173 aa):
MALSLRDVYLLDLFTGRTGDYTIWESHYDIYGTDYKERVQWLLNNGYFTFENDMESLMRLTNKELQDILRANFKKVSGIKKDLVQRIIDNIPKDSYASNLVYRYKPTDKGEGEITDKAIYLENKKNYYGFLDTEIAHAESVFEKRGIFNKDEVLLFLFNKKINEQKQKCNYNH